Protein AF-A0A848YEV0-F1 (afdb_monomer_lite)

Secondary structure (DSSP, 8-state):
-HHHHHHHHHHHHHHHHHHTT-TTSGGGSEEEEETTTEEEEEE-GGGGGG-SHHHHHHHHHHHHHHT-EEEEEE--

Sequence (76 aa):
AQDRARFLAAAQRLAYILSGAMPGLLPKIGLHYAEKKRLVLKLPKRHQSLVGERVQKRLAELAGLTGHRPEIEIGA

Structure (mmCIF, N/CA/C/O backbone):
data_AF-A0A848YEV0-F1
#
_entry.id   AF-A0A848YEV0-F1
#
loop_
_atom_site.group_PDB
_atom_site.id
_atom_site.type_symbol
_atom_site.label_atom_id
_atom_site.label_alt_id
_atom_site.label_comp_id
_atom_site.label_asym_id
_atom_site.label_entity_id
_atom_site.label_seq_id
_atom_site.pdbx_PDB_ins_code
_atom_site.Cartn_x
_atom_site.Cartn_y
_atom_site.Cartn_z
_atom_site.occupancy
_atom_site.B_iso_or_equiv
_atom_site.auth_seq_id
_atom_site.auth_comp_id
_atom_site.auth_asym_id
_atom_site.auth_atom_id
_atom_site.pdbx_PDB_model_num
ATOM 1 N N . ALA A 1 1 ? -11.043 12.905 -13.183 1.00 70.31 1 ALA A N 1
ATOM 2 C CA . ALA A 1 1 ? -10.037 12.132 -13.955 1.00 70.31 1 ALA A CA 1
ATOM 3 C C . ALA A 1 1 ? -8.711 11.983 -13.199 1.00 70.31 1 ALA A C 1
ATOM 5 O O . ALA A 1 1 ? -8.209 10.870 -13.085 1.00 70.31 1 ALA A O 1
ATOM 6 N N . GLN A 1 2 ? -8.180 13.073 -12.636 1.00 80.69 2 GLN A N 1
ATOM 7 C CA . GLN A 1 2 ? -6.889 13.109 -11.939 1.00 80.69 2 GLN A CA 1
ATOM 8 C C . GLN A 1 2 ? -6.780 12.155 -10.737 1.00 80.69 2 GLN A C 1
ATOM 10 O O . GLN A 1 2 ? -5.758 11.489 -10.587 1.00 80.69 2 GLN A O 1
ATOM 15 N N . ASP A 1 3 ? -7.831 12.010 -9.926 1.00 87.19 3 ASP A N 1
ATOM 16 C CA . ASP A 1 3 ? -7.776 11.131 -8.744 1.00 87.19 3 ASP A CA 1
ATOM 17 C C . ASP A 1 3 ? -7.697 9.649 -9.110 1.00 87.19 3 ASP A C 1
ATOM 19 O O . ASP A 1 3 ? -6.942 8.897 -8.498 1.00 87.19 3 ASP A O 1
ATOM 23 N N . ARG A 1 4 ? -8.388 9.235 -10.182 1.00 90.44 4 ARG A N 1
ATOM 24 C CA . ARG A 1 4 ? -8.271 7.870 -10.719 1.00 90.44 4 ARG A CA 1
ATOM 25 C C . ARG A 1 4 ? -6.855 7.587 -11.214 1.00 90.44 4 ARG A C 1
ATOM 27 O O . ARG A 1 4 ? -6.323 6.516 -10.941 1.00 90.44 4 ARG A O 1
ATOM 34 N N . ALA A 1 5 ? -6.235 8.549 -11.899 1.00 95.06 5 ALA A N 1
ATOM 35 C CA . ALA A 1 5 ? -4.855 8.418 -12.358 1.00 95.06 5 ALA A CA 1
ATOM 36 C C . ALA A 1 5 ? -3.874 8.302 -11.178 1.00 95.06 5 ALA A C 1
ATOM 38 O O . ALA A 1 5 ? -2.998 7.440 -11.189 1.00 95.06 5 ALA A O 1
ATOM 39 N N . ARG A 1 6 ? -4.056 9.113 -10.126 1.00 93.62 6 ARG A N 1
ATOM 40 C CA . ARG A 1 6 ? -3.244 9.048 -8.899 1.00 93.62 6 ARG A CA 1
ATOM 41 C C . ARG A 1 6 ? -3.391 7.713 -8.179 1.00 93.62 6 ARG A C 1
ATOM 43 O O . ARG A 1 6 ? -2.383 7.123 -7.801 1.00 93.62 6 ARG A O 1
ATOM 50 N N . PHE A 1 7 ? -4.621 7.225 -8.035 1.00 94.44 7 PHE A N 1
ATOM 51 C CA . PHE A 1 7 ? -4.895 5.920 -7.441 1.00 94.44 7 PHE A CA 1
ATOM 52 C C . PHE A 1 7 ? -4.204 4.795 -8.220 1.00 94.44 7 PHE A C 1
ATOM 54 O O . PHE A 1 7 ? -3.471 3.999 -7.637 1.00 94.44 7 PHE A O 1
ATOM 61 N N . LEU A 1 8 ? -4.372 4.768 -9.546 1.00 95.81 8 LEU A N 1
ATOM 62 C CA . LEU A 1 8 ? -3.771 3.743 -10.396 1.00 95.81 8 LEU A CA 1
ATOM 63 C C . LEU A 1 8 ? -2.238 3.797 -10.355 1.00 95.81 8 LEU A C 1
ATOM 65 O O . LEU A 1 8 ? -1.593 2.758 -10.234 1.00 95.81 8 LEU A O 1
ATOM 69 N N . ALA A 1 9 ? -1.649 4.994 -10.372 1.00 95.75 9 ALA A N 1
ATOM 70 C CA . ALA A 1 9 ? -0.206 5.168 -10.231 1.00 95.75 9 ALA A CA 1
ATOM 71 C C . ALA A 1 9 ? 0.312 4.669 -8.869 1.00 95.75 9 ALA A C 1
ATOM 73 O O . ALA A 1 9 ? 1.330 3.978 -8.813 1.00 95.75 9 ALA A O 1
ATOM 74 N N . ALA A 1 10 ? -0.381 4.976 -7.767 1.00 96.06 10 ALA A N 1
ATOM 75 C CA . ALA A 1 10 ? -0.012 4.494 -6.436 1.00 96.06 10 ALA A CA 1
ATOM 76 C C . ALA A 1 10 ? -0.117 2.963 -6.331 1.00 96.06 10 ALA A C 1
ATOM 78 O O . ALA A 1 10 ? 0.810 2.317 -5.835 1.00 96.06 10 ALA A O 1
ATOM 79 N N . ALA A 1 11 ? -1.191 2.377 -6.868 1.00 95.00 11 ALA A N 1
ATOM 80 C CA . ALA A 1 11 ? -1.382 0.931 -6.91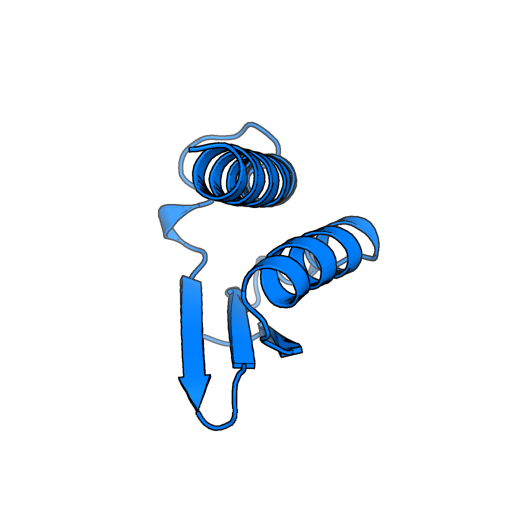6 1.00 95.00 11 ALA A CA 1
ATOM 81 C C . ALA A 1 11 ? -0.276 0.236 -7.728 1.00 95.00 11 ALA A C 1
ATOM 83 O O . ALA A 1 11 ? 0.309 -0.741 -7.262 1.00 95.00 11 ALA A O 1
ATOM 84 N N . GLN A 1 12 ? 0.081 0.781 -8.896 1.00 95.31 12 GLN A N 1
ATOM 85 C CA . GLN A 1 12 ? 1.175 0.269 -9.728 1.00 95.31 12 GLN A CA 1
ATOM 86 C C . GLN A 1 12 ? 2.531 0.331 -9.013 1.00 95.31 12 GLN A C 1
ATOM 88 O O . GLN A 1 12 ? 3.289 -0.636 -9.043 1.00 95.31 12 GLN A O 1
ATOM 93 N N . ARG A 1 13 ? 2.835 1.425 -8.302 1.00 94.94 13 ARG A N 1
ATOM 94 C CA . ARG A 1 13 ? 4.083 1.543 -7.524 1.00 94.94 13 ARG A CA 1
ATOM 95 C C . ARG A 1 13 ? 4.182 0.507 -6.405 1.00 94.94 13 ARG A C 1
ATOM 97 O O . ARG A 1 13 ? 5.265 -0.034 -6.178 1.00 94.94 13 ARG A O 1
ATOM 104 N N . LEU A 1 14 ? 3.075 0.231 -5.713 1.00 95.50 14 LEU A N 1
ATOM 105 C CA . LEU A 1 14 ? 3.015 -0.828 -4.706 1.00 95.50 14 LEU A CA 1
ATOM 106 C C . LEU A 1 14 ? 3.213 -2.208 -5.354 1.00 95.50 14 LEU A C 1
ATOM 108 O O . LEU A 1 14 ? 4.061 -2.978 -4.905 1.00 95.50 14 LEU A O 1
ATOM 112 N N . ALA A 1 15 ? 2.498 -2.487 -6.447 1.00 94.06 15 ALA A N 1
ATOM 113 C CA . ALA A 1 15 ? 2.600 -3.743 -7.187 1.00 94.06 15 ALA A CA 1
ATOM 114 C C . ALA A 1 15 ? 4.022 -4.003 -7.719 1.00 94.06 15 ALA A C 1
ATOM 116 O O . ALA A 1 15 ? 4.530 -5.120 -7.627 1.00 94.06 15 ALA A O 1
ATOM 117 N N . TYR A 1 16 ? 4.707 -2.971 -8.215 1.00 93.69 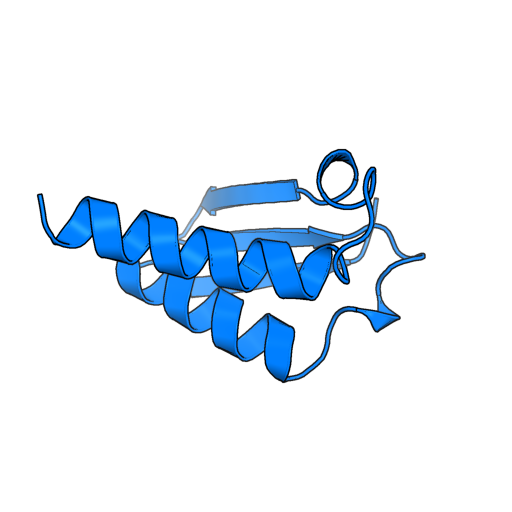16 TYR A N 1
ATOM 118 C CA . TYR A 1 16 ? 6.081 -3.084 -8.703 1.00 93.69 16 TYR A CA 1
ATOM 119 C C . TYR A 1 16 ? 7.050 -3.549 -7.608 1.00 93.69 16 TYR A C 1
ATOM 121 O O . TYR A 1 16 ? 7.792 -4.509 -7.804 1.00 93.69 16 TYR A O 1
ATOM 129 N N . ILE A 1 17 ? 6.999 -2.926 -6.426 1.00 92.25 17 ILE A N 1
ATOM 130 C CA . ILE A 1 17 ? 7.872 -3.301 -5.302 1.00 92.25 17 ILE A CA 1
ATOM 131 C C . ILE A 1 17 ? 7.544 -4.708 -4.801 1.00 92.25 17 ILE A C 1
ATOM 133 O O . ILE A 1 17 ? 8.459 -5.479 -4.530 1.00 92.25 17 ILE A O 1
ATOM 137 N N . LEU A 1 18 ? 6.258 -5.052 -4.708 1.00 91.69 18 LEU A N 1
ATOM 138 C CA . LEU A 1 18 ? 5.827 -6.375 -4.259 1.00 91.69 18 LEU A CA 1
ATOM 139 C C . LEU A 1 18 ? 6.210 -7.481 -5.237 1.00 91.69 18 LEU A C 1
ATOM 141 O O . LEU A 1 18 ? 6.543 -8.571 -4.798 1.00 91.69 18 LEU A O 1
ATOM 145 N N . SER A 1 19 ? 6.151 -7.214 -6.541 1.00 89.69 19 SER A N 1
ATOM 146 C CA . SER A 1 19 ? 6.505 -8.193 -7.572 1.00 89.69 19 SER A CA 1
ATOM 147 C C . SER A 1 19 ? 8.012 -8.365 -7.753 1.00 89.69 19 SER A C 1
ATOM 149 O O . SER A 1 19 ? 8.432 -9.374 -8.309 1.00 89.69 19 SER A O 1
ATOM 151 N N . GLY A 1 20 ? 8.829 -7.387 -7.342 1.00 87.38 20 GLY A N 1
ATOM 152 C CA . GLY A 1 20 ? 10.260 -7.374 -7.655 1.00 87.38 20 GLY A CA 1
ATOM 153 C C . GLY A 1 20 ? 10.539 -7.394 -9.163 1.00 87.38 20 GLY A C 1
ATOM 154 O O . GLY A 1 20 ? 11.574 -7.904 -9.576 1.00 87.38 20 GLY A O 1
ATOM 155 N N . ALA A 1 21 ? 9.595 -6.904 -9.980 1.00 83.19 21 ALA A N 1
ATOM 156 C CA . ALA A 1 21 ? 9.581 -7.055 -11.438 1.00 83.19 21 ALA A CA 1
ATOM 157 C C . ALA A 1 21 ? 9.570 -8.520 -11.936 1.00 83.19 21 ALA A C 1
ATOM 159 O O . ALA A 1 21 ? 9.921 -8.786 -13.084 1.00 83.19 21 ALA A O 1
ATOM 160 N N . MET A 1 22 ? 9.131 -9.471 -11.100 1.00 86.81 22 MET A N 1
ATOM 161 C CA . MET A 1 22 ? 9.000 -10.885 -11.455 1.00 86.81 22 MET A CA 1
ATOM 162 C C . MET A 1 22 ? 7.528 -11.294 -11.646 1.00 86.81 22 MET A C 1
ATOM 164 O O . MET A 1 22 ? 6.661 -10.927 -10.841 1.00 86.81 22 MET A O 1
ATOM 168 N N . PRO A 1 23 ? 7.214 -12.089 -12.685 1.00 87.00 23 PRO A N 1
ATOM 169 C CA . PRO A 1 23 ? 5.864 -12.595 -12.898 1.00 87.00 23 PRO A CA 1
ATOM 170 C C . PRO A 1 23 ? 5.446 -13.595 -11.808 1.00 87.00 23 PRO A C 1
ATOM 172 O O . PRO A 1 23 ? 6.265 -14.239 -11.156 1.00 87.00 23 PRO A O 1
ATOM 175 N N . GLY A 1 24 ? 4.132 -13.749 -11.615 1.00 87.44 24 GLY A N 1
ATOM 176 C CA . GLY A 1 24 ? 3.560 -14.788 -10.748 1.00 87.44 24 GLY A CA 1
ATOM 177 C C . GLY A 1 24 ? 3.577 -14.497 -9.241 1.00 87.44 24 GLY A C 1
ATOM 178 O O . GLY A 1 24 ? 3.112 -15.337 -8.465 1.00 87.44 24 GLY A O 1
ATOM 179 N N . LEU A 1 25 ? 4.065 -13.327 -8.810 1.00 88.88 25 LEU A N 1
ATOM 180 C CA . LEU A 1 25 ? 4.075 -12.933 -7.396 1.00 88.88 25 LEU A CA 1
ATOM 181 C C . LEU A 1 25 ? 2.784 -12.219 -6.963 1.00 88.88 25 LEU A C 1
ATOM 183 O O . LEU A 1 25 ? 2.196 -12.597 -5.953 1.00 88.88 25 LEU A O 1
ATOM 187 N N . LEU A 1 26 ? 2.286 -11.263 -7.758 1.00 90.94 26 LEU A N 1
ATOM 188 C CA . LEU A 1 26 ? 1.046 -10.528 -7.454 1.00 90.94 26 LEU A CA 1
ATOM 189 C C . LEU A 1 26 ? -0.191 -11.421 -7.260 1.00 90.94 26 LEU A C 1
ATOM 191 O O . LEU A 1 26 ? -0.917 -11.172 -6.304 1.00 90.94 26 LEU A O 1
ATOM 195 N N . PRO A 1 27 ? -0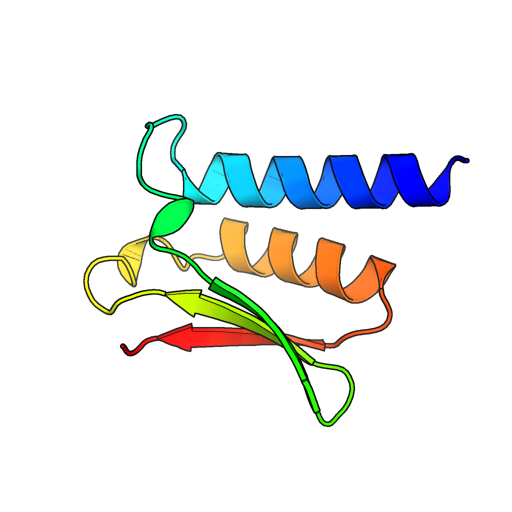.420 -12.495 -8.047 1.00 91.62 27 PRO A N 1
ATOM 196 C CA . PRO A 1 27 ? -1.556 -13.394 -7.813 1.00 91.62 27 PRO A CA 1
ATOM 197 C C . PRO A 1 27 ? -1.536 -14.097 -6.447 1.00 91.62 27 PRO A C 1
ATOM 199 O O . PRO A 1 27 ? -2.548 -14.636 -6.015 1.00 91.62 27 PRO A O 1
ATOM 202 N N . LYS A 1 28 ? -0.382 -14.127 -5.766 1.00 90.88 28 LYS A N 1
ATOM 203 C CA . LYS A 1 28 ? -0.201 -14.750 -4.446 1.00 90.88 28 LYS A CA 1
ATOM 204 C C . LYS A 1 28 ? -0.364 -13.750 -3.296 1.00 90.88 28 LYS A C 1
ATOM 206 O O . LYS A 1 28 ? -0.210 -14.150 -2.144 1.00 90.88 28 LYS A O 1
ATOM 211 N N . ILE A 1 29 ? -0.596 -12.473 -3.595 1.00 92.25 29 ILE A N 1
ATOM 212 C CA . ILE A 1 29 ? -0.711 -11.381 -2.629 1.00 92.25 29 ILE A CA 1
ATOM 213 C C . ILE A 1 29 ? -2.131 -10.824 -2.721 1.00 92.25 29 ILE A C 1
ATOM 215 O O . ILE A 1 29 ? -2.603 -10.483 -3.801 1.00 92.25 29 ILE A O 1
ATOM 219 N N . GLY A 1 30 ? -2.821 -10.735 -1.587 1.00 92.81 30 GLY A N 1
ATOM 220 C CA . GLY A 1 30 ? -4.171 -10.182 -1.527 1.00 92.81 30 GLY A CA 1
ATOM 221 C C . GLY A 1 30 ? -4.143 -8.707 -1.148 1.00 92.81 30 GLY A C 1
ATOM 222 O O . GLY A 1 30 ? -3.487 -8.343 -0.178 1.00 92.81 30 GLY A O 1
ATOM 223 N N . LEU A 1 31 ? -4.895 -7.866 -1.856 1.00 95.31 31 LEU A N 1
ATOM 224 C CA . LEU A 1 31 ? -5.179 -6.493 -1.439 1.00 95.31 31 LEU A CA 1
ATOM 225 C C . LEU A 1 31 ? -6.693 -6.307 -1.402 1.00 95.31 31 LEU A C 1
ATOM 227 O O . LEU A 1 31 ? -7.356 -6.475 -2.423 1.00 95.31 31 LEU A O 1
ATOM 231 N N . HIS A 1 32 ? -7.240 -5.992 -0.233 1.00 95.19 32 HIS A N 1
ATOM 232 C CA . HIS A 1 32 ? -8.683 -5.877 -0.060 1.00 95.19 32 HIS A CA 1
ATOM 233 C C . HIS A 1 32 ? -9.050 -4.810 0.966 1.00 95.19 32 HIS 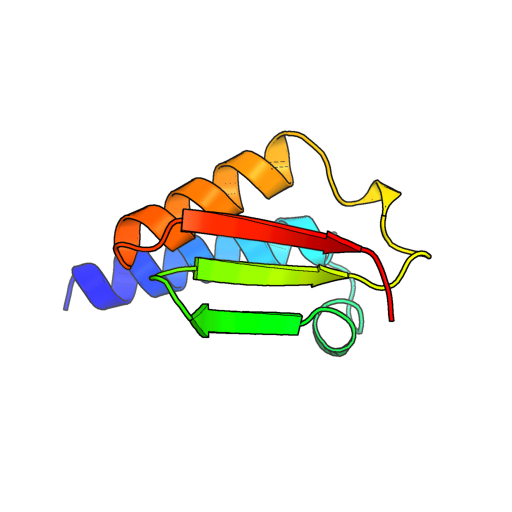A C 1
ATOM 235 O O . HIS A 1 32 ? -8.293 -4.506 1.890 1.00 95.19 32 HIS A O 1
ATOM 241 N N . TYR A 1 33 ? -10.238 -4.241 0.787 1.00 96.06 33 TYR A N 1
ATOM 242 C CA . TYR A 1 33 ? -10.860 -3.420 1.812 1.00 96.06 33 TYR A CA 1
ATOM 243 C C . TYR A 1 33 ? -11.430 -4.323 2.899 1.00 96.06 33 TYR A C 1
ATOM 245 O O . TYR A 1 33 ? -12.032 -5.356 2.606 1.00 96.06 33 TYR A O 1
ATOM 253 N N . ALA A 1 34 ? -11.254 -3.912 4.146 1.00 94.88 34 ALA A N 1
ATOM 254 C CA . ALA A 1 34 ? -11.843 -4.558 5.304 1.00 94.88 34 ALA A CA 1
ATOM 255 C C . ALA A 1 34 ? -12.635 -3.539 6.133 1.00 94.88 34 ALA A C 1
ATOM 257 O O . ALA A 1 34 ? -12.570 -2.322 5.914 1.00 94.88 34 ALA A O 1
ATOM 258 N N . GLU A 1 35 ? -13.382 -4.043 7.113 1.00 94.31 35 GLU A N 1
ATOM 259 C CA . GLU A 1 35 ? -14.138 -3.215 8.050 1.00 94.31 35 GLU A CA 1
ATOM 260 C C . GLU A 1 35 ? -13.270 -2.149 8.734 1.00 94.31 35 GLU A C 1
ATOM 262 O O . GLU A 1 35 ? -12.048 -2.284 8.847 1.00 94.31 35 GLU A O 1
ATOM 267 N N . LYS A 1 36 ? -13.926 -1.105 9.260 1.00 93.56 36 LYS A N 1
ATOM 268 C CA . LYS A 1 36 ? -13.287 0.010 9.987 1.00 93.56 36 LYS A CA 1
ATOM 269 C C . LYS A 1 36 ? -12.316 0.830 9.124 1.00 93.56 36 LYS A C 1
ATOM 271 O O . LYS A 1 36 ? -11.333 1.362 9.635 1.00 93.56 36 LYS A O 1
ATOM 276 N N . LYS A 1 37 ? -12.623 0.970 7.825 1.00 95.62 37 LYS A N 1
ATOM 277 C CA . LYS A 1 37 ? -11.828 1.726 6.839 1.00 95.62 37 LYS A CA 1
ATOM 278 C C . LYS A 1 37 ? -10.383 1.235 6.778 1.00 95.62 37 LYS A C 1
ATOM 280 O O . LYS A 1 37 ? -9.451 2.026 6.895 1.00 95.62 37 LYS A O 1
ATOM 285 N N . ARG A 1 38 ? -10.184 -0.069 6.606 1.00 97.12 38 ARG A N 1
ATOM 286 C CA . ARG A 1 38 ? -8.846 -0.663 6.503 1.00 97.12 38 ARG A CA 1
ATOM 287 C C . ARG A 1 38 ? -8.564 -1.126 5.083 1.00 97.12 38 ARG A C 1
ATOM 289 O O . ARG A 1 38 ? -9.449 -1.659 4.419 1.00 97.12 38 ARG A O 1
ATOM 296 N N . LEU A 1 39 ? -7.335 -0.909 4.631 1.00 97.38 39 LEU A N 1
ATOM 297 C CA . LEU A 1 39 ? -6.798 -1.473 3.400 1.00 97.38 39 LEU A CA 1
ATOM 298 C C . LEU A 1 39 ? -5.759 -2.518 3.795 1.00 97.38 39 LEU A C 1
ATOM 300 O O . LEU A 1 39 ? -4.665 -2.170 4.245 1.00 97.38 39 LEU A O 1
ATOM 304 N N . VAL A 1 40 ? -6.131 -3.786 3.653 1.00 97.19 40 VAL A N 1
ATOM 305 C CA . VAL A 1 40 ? -5.353 -4.922 4.139 1.00 97.19 40 VAL A CA 1
ATOM 306 C C . VAL A 1 40 ? -4.545 -5.518 2.996 1.00 97.19 40 VAL A C 1
ATOM 308 O O . VAL A 1 40 ? -5.092 -5.962 1.981 1.00 97.19 40 VAL A O 1
ATOM 311 N N . LEU A 1 41 ? -3.227 -5.547 3.180 1.00 96.25 41 LEU A N 1
ATOM 312 C CA . LEU A 1 41 ? -2.290 -6.277 2.343 1.00 96.25 41 LEU A CA 1
ATOM 313 C C . LEU A 1 41 ? -1.997 -7.631 2.994 1.00 96.25 41 LEU A C 1
ATOM 315 O O . LEU A 1 41 ? -1.298 -7.711 4.003 1.00 96.25 41 LEU A O 1
ATOM 319 N N . LYS A 1 42 ? -2.517 -8.701 2.399 1.00 95.44 42 LYS A N 1
ATOM 320 C CA . LYS A 1 42 ? -2.334 -10.072 2.868 1.00 95.44 42 LYS A CA 1
ATOM 321 C C . LYS A 1 42 ? -1.186 -10.745 2.126 1.00 95.44 42 LYS A C 1
ATOM 323 O O . LYS A 1 42 ? -1.235 -10.885 0.901 1.00 95.44 42 LYS A O 1
ATOM 328 N N . LEU A 1 43 ? -0.181 -11.209 2.867 1.00 93.12 43 LEU A N 1
ATOM 329 C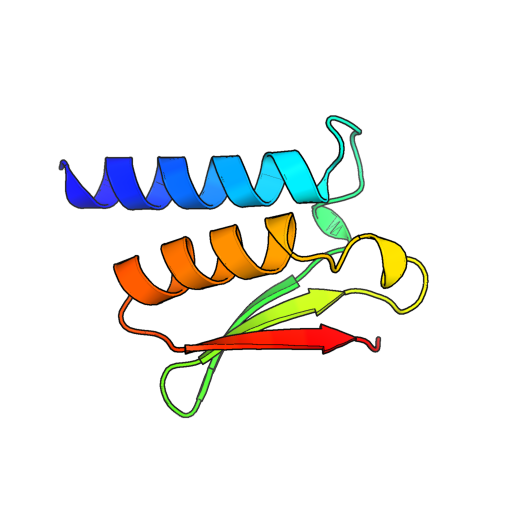 CA . LEU A 1 43 ? 0.954 -11.953 2.325 1.00 93.12 43 LEU A CA 1
ATOM 330 C C . LEU A 1 43 ? 1.052 -13.363 2.934 1.00 93.12 43 LEU A C 1
ATOM 332 O O . LEU A 1 43 ? 0.918 -13.536 4.148 1.00 93.12 43 LEU A O 1
ATOM 336 N N . PRO A 1 44 ? 1.371 -14.387 2.121 1.00 92.12 44 PRO A N 1
ATOM 337 C CA . PRO A 1 44 ? 1.799 -15.687 2.627 1.00 92.12 44 PRO A CA 1
ATOM 338 C C . PRO A 1 44 ? 3.081 -15.563 3.465 1.00 92.12 44 PRO A C 1
ATOM 340 O O . PRO A 1 44 ? 3.967 -14.785 3.106 1.00 92.12 44 PRO A O 1
ATOM 343 N N . LYS A 1 45 ? 3.244 -16.397 4.505 1.00 91.38 45 LYS A N 1
ATOM 344 C CA . LYS A 1 45 ? 4.426 -16.377 5.399 1.00 91.38 45 LYS A CA 1
ATOM 345 C C . LYS A 1 45 ? 5.766 -16.414 4.653 1.00 91.38 45 LYS A C 1
ATOM 347 O O . LYS A 1 45 ? 6.679 -15.672 4.990 1.00 91.38 45 LYS A O 1
ATOM 352 N N . ARG A 1 46 ? 5.864 -17.203 3.576 1.00 89.75 46 ARG A N 1
ATOM 353 C CA . ARG A 1 46 ? 7.070 -17.294 2.724 1.00 89.75 46 ARG A CA 1
ATOM 354 C C . ARG A 1 46 ? 7.512 -15.965 2.092 1.00 89.75 46 ARG A C 1
ATOM 356 O O . ARG A 1 46 ? 8.651 -15.855 1.664 1.00 89.75 46 ARG A O 1
ATOM 363 N N . HIS A 1 47 ? 6.618 -14.981 2.003 1.00 89.06 47 HIS A N 1
ATOM 364 C CA . HIS A 1 47 ? 6.887 -13.660 1.431 1.00 89.06 47 HIS A CA 1
ATOM 365 C C . HIS A 1 47 ? 6.946 -12.556 2.498 1.00 89.06 47 HIS A C 1
ATOM 367 O O . HIS A 1 47 ? 6.952 -11.377 2.155 1.00 89.06 47 HIS A O 1
ATOM 373 N N . GLN A 1 48 ? 6.994 -12.910 3.786 1.00 89.50 48 GLN A N 1
ATOM 374 C CA . GLN A 1 48 ? 7.096 -11.947 4.884 1.00 89.50 48 GLN A CA 1
ATOM 375 C C . GLN A 1 48 ? 8.311 -11.020 4.742 1.00 89.50 48 GLN A C 1
ATOM 377 O O . GLN A 1 48 ? 8.223 -9.848 5.090 1.00 89.50 48 GLN A O 1
ATOM 382 N N . SER A 1 49 ? 9.416 -11.510 4.176 1.00 88.50 49 SER A N 1
ATOM 383 C CA . SER A 1 49 ? 10.626 -10.716 3.924 1.00 88.50 49 SER A CA 1
ATOM 384 C C . SER A 1 49 ? 10.424 -9.566 2.930 1.00 88.50 49 SER A C 1
ATOM 386 O O . SER A 1 49 ? 11.217 -8.629 2.923 1.00 88.50 49 SER A O 1
ATOM 388 N N . LEU A 1 50 ? 9.361 -9.594 2.115 1.00 86.31 50 LEU A N 1
ATOM 389 C CA . LEU A 1 50 ? 9.001 -8.470 1.243 1.00 86.31 50 LEU A CA 1
ATOM 390 C C . LEU A 1 50 ? 8.461 -7.278 2.043 1.00 86.31 50 LEU A C 1
ATOM 392 O O . LEU A 1 50 ? 8.494 -6.144 1.562 1.00 86.31 50 LEU A O 1
ATOM 396 N N . VAL A 1 51 ? 7.950 -7.517 3.253 1.00 88.81 51 VAL A N 1
ATOM 397 C CA . VAL A 1 51 ? 7.403 -6.474 4.119 1.00 88.81 51 VAL A CA 1
ATOM 398 C C . VAL A 1 51 ? 8.555 -5.713 4.766 1.00 88.81 51 VAL A C 1
ATOM 400 O O . VAL A 1 51 ? 9.053 -6.067 5.828 1.00 88.81 51 VAL A O 1
ATOM 403 N N . GLY A 1 52 ? 8.958 -4.632 4.109 1.00 90.31 52 GLY A N 1
ATOM 404 C CA . GLY A 1 52 ? 9.878 -3.638 4.650 1.00 90.31 52 GLY A CA 1
ATOM 405 C C . GLY A 1 52 ? 9.298 -2.229 4.586 1.00 90.31 52 GLY A C 1
ATOM 406 O O . GLY A 1 52 ? 8.180 -2.009 4.110 1.00 90.31 52 GLY A O 1
ATOM 407 N N . GLU A 1 53 ? 10.100 -1.251 4.999 1.00 93.75 53 GLU A N 1
ATOM 408 C CA . GLU A 1 53 ? 9.731 0.170 5.033 1.00 93.75 53 GLU A CA 1
ATOM 409 C C . GLU A 1 53 ? 9.161 0.666 3.692 1.00 93.75 53 GLU A C 1
ATOM 411 O O . GLU A 1 53 ? 8.151 1.369 3.638 1.00 93.75 53 GLU A O 1
ATOM 416 N N . ARG A 1 54 ? 9.760 0.231 2.575 1.00 92.62 54 ARG A N 1
ATOM 417 C CA . ARG A 1 54 ? 9.324 0.610 1.223 1.00 92.62 54 ARG A CA 1
ATOM 418 C C . ARG A 1 54 ? 7.898 0.148 0.916 1.00 92.62 54 ARG A C 1
ATOM 420 O O . ARG A 1 54 ? 7.140 0.916 0.328 1.00 92.62 54 ARG A O 1
ATOM 427 N N . VAL A 1 55 ? 7.529 -1.073 1.306 1.00 94.50 55 VAL A N 1
ATOM 428 C CA . VAL A 1 55 ? 6.170 -1.605 1.104 1.00 94.50 55 VAL A CA 1
ATOM 429 C C . VAL A 1 55 ? 5.182 -0.873 2.004 1.00 94.50 55 VAL A C 1
ATOM 431 O O . VAL A 1 55 ? 4.151 -0.412 1.519 1.00 94.50 55 VAL A O 1
ATOM 434 N N . GLN A 1 56 ? 5.527 -0.686 3.279 1.00 95.50 56 GLN A N 1
ATOM 435 C CA . GLN A 1 56 ? 4.679 0.0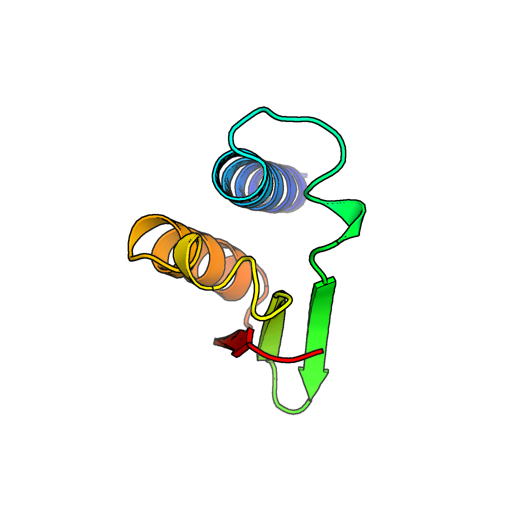18 4.243 1.00 95.50 56 GLN A CA 1
ATOM 436 C C . GLN A 1 56 ? 4.374 1.451 3.793 1.00 95.50 56 GLN A C 1
ATOM 438 O O . GLN A 1 56 ? 3.215 1.862 3.777 1.00 95.50 56 GLN A O 1
ATOM 443 N N . LYS A 1 57 ? 5.390 2.191 3.334 1.00 96.56 57 LYS A N 1
ATOM 444 C CA . LYS A 1 57 ? 5.233 3.569 2.851 1.00 96.56 57 LYS A CA 1
ATOM 445 C C . LYS A 1 57 ? 4.296 3.663 1.646 1.00 96.56 57 LYS A C 1
ATOM 447 O O . LYS A 1 57 ? 3.467 4.567 1.583 1.00 96.56 57 LYS A O 1
ATOM 452 N N . ARG A 1 58 ? 4.398 2.731 0.690 1.00 95.94 58 ARG A N 1
ATOM 453 C CA . ARG A 1 58 ? 3.517 2.713 -0.493 1.00 95.94 58 ARG A CA 1
ATOM 454 C C . ARG A 1 58 ? 2.104 2.255 -0.172 1.00 95.94 58 ARG A C 1
ATOM 456 O O . ARG A 1 58 ? 1.159 2.801 -0.733 1.00 95.94 58 ARG A O 1
ATOM 463 N N . LEU A 1 59 ? 1.951 1.302 0.742 1.00 97.06 59 LEU A N 1
ATOM 464 C CA . LEU A 1 59 ? 0.637 0.895 1.223 1.00 97.06 59 LEU A CA 1
ATOM 465 C C . LEU A 1 59 ? -0.060 2.051 1.953 1.00 97.06 59 LEU A C 1
ATOM 467 O O . LEU A 1 59 ? -1.234 2.295 1.703 1.00 97.06 59 LEU A O 1
ATOM 471 N N . ALA A 1 60 ? 0.666 2.803 2.785 1.00 97.19 60 ALA A N 1
ATOM 472 C CA . ALA A 1 60 ? 0.144 3.992 3.454 1.00 97.19 60 ALA A CA 1
ATOM 473 C C . ALA A 1 60 ? -0.271 5.092 2.465 1.00 97.19 60 ALA A C 1
ATOM 475 O O . ALA A 1 60 ? -1.343 5.671 2.616 1.00 97.19 60 ALA A O 1
ATOM 476 N N . GLU A 1 61 ? 0.532 5.341 1.424 1.00 96.44 61 GLU A N 1
ATOM 477 C CA . GLU A 1 61 ? 0.190 6.270 0.337 1.00 96.44 61 GLU A CA 1
ATOM 478 C C . GLU A 1 61 ? -1.123 5.860 -0.356 1.00 96.44 61 GLU A C 1
ATOM 480 O O . GLU A 1 61 ? -2.036 6.674 -0.497 1.00 96.44 61 GLU A O 1
ATOM 485 N N . LEU A 1 62 ? -1.250 4.584 -0.737 1.00 96.81 62 LEU A N 1
ATOM 486 C CA . LEU A 1 62 ? -2.447 4.053 -1.394 1.00 96.81 62 LEU A CA 1
ATOM 487 C C . LEU A 1 62 ? -3.684 4.089 -0.480 1.00 96.81 62 LEU A C 1
ATOM 489 O O . LEU A 1 62 ? -4.774 4.463 -0.918 1.00 96.81 62 LEU A O 1
ATOM 493 N N . ALA A 1 63 ? -3.520 3.730 0.793 1.00 96.81 63 ALA A N 1
ATOM 494 C CA . ALA A 1 63 ? -4.587 3.770 1.787 1.00 96.81 63 ALA A CA 1
ATOM 495 C C . ALA A 1 63 ? -5.057 5.214 2.036 1.00 96.81 63 ALA A C 1
ATOM 497 O O . ALA A 1 63 ? -6.258 5.480 2.039 1.00 96.81 63 ALA A O 1
ATOM 498 N N . GLY A 1 64 ? -4.128 6.171 2.124 1.00 96.25 64 GLY A N 1
ATOM 499 C CA . GLY A 1 64 ? -4.435 7.592 2.287 1.00 96.25 64 GLY A CA 1
ATOM 500 C C . GLY A 1 64 ? -5.270 8.160 1.138 1.00 96.25 64 GLY A C 1
ATOM 501 O O . GLY A 1 64 ? -6.262 8.843 1.388 1.00 96.25 64 GLY A O 1
ATOM 502 N N . LEU A 1 65 ? -4.947 7.804 -0.112 1.00 95.12 65 LEU A N 1
ATOM 503 C CA . LEU A 1 65 ? -5.723 8.217 -1.294 1.00 95.12 65 LEU A CA 1
ATOM 504 C C . LEU A 1 65 ? -7.171 7.708 -1.286 1.00 95.12 65 LEU A C 1
ATOM 506 O O . LEU A 1 65 ? -8.020 8.273 -1.970 1.00 95.12 65 LEU A O 1
ATOM 510 N N . THR A 1 66 ? -7.455 6.647 -0.533 1.00 93.06 66 THR A N 1
ATOM 511 C CA . THR A 1 66 ? -8.792 6.049 -0.428 1.00 93.06 66 THR A CA 1
ATOM 512 C C . THR A 1 66 ? -9.471 6.346 0.910 1.00 93.06 66 THR A C 1
ATOM 514 O O . THR A 1 66 ? -10.596 5.904 1.122 1.00 93.06 66 THR A O 1
ATOM 517 N N . GLY A 1 67 ? -8.821 7.073 1.827 1.00 95.38 67 GLY A N 1
ATOM 518 C CA . GLY A 1 67 ? -9.344 7.345 3.171 1.00 95.38 67 GLY A CA 1
ATOM 519 C C . GLY A 1 67 ? -9.333 6.134 4.114 1.00 95.38 67 GLY A C 1
ATOM 520 O O . GLY A 1 67 ? -10.133 6.084 5.051 1.00 95.38 67 GLY A O 1
ATOM 521 N N . HIS A 1 68 ? -8.453 5.161 3.863 1.00 97.06 68 HIS A N 1
ATOM 522 C CA . HIS A 1 68 ? -8.295 3.943 4.657 1.00 97.06 68 HIS A CA 1
ATOM 523 C C . HIS A 1 68 ? -6.999 3.960 5.476 1.00 97.06 68 HIS A C 1
ATOM 525 O O . HIS A 1 68 ? -6.047 4.679 5.171 1.00 97.06 68 HIS A O 1
ATOM 531 N N . ARG A 1 69 ? -6.946 3.133 6.521 1.00 97.19 69 ARG A N 1
ATOM 532 C CA . ARG A 1 69 ? -5.731 2.833 7.282 1.00 97.19 69 ARG A CA 1
ATOM 533 C C . ARG A 1 69 ? -5.017 1.633 6.655 1.00 97.19 69 ARG A C 1
ATOM 535 O O . ARG A 1 69 ? -5.686 0.638 6.371 1.00 97.19 69 ARG A O 1
ATOM 542 N N . PRO A 1 70 ? -3.697 1.705 6.432 1.00 97.56 70 PRO A N 1
ATOM 543 C CA . PRO A 1 70 ? -2.934 0.580 5.913 1.00 97.56 70 PRO A CA 1
ATOM 544 C C . PRO A 1 70 ? -2.776 -0.497 6.991 1.00 97.56 70 PRO A C 1
ATOM 546 O O . PRO A 1 70 ? -2.450 -0.185 8.134 1.00 97.56 70 PRO A O 1
ATOM 549 N N . GLU A 1 71 ? -2.956 -1.760 6.621 1.00 96.75 71 GLU A N 1
ATOM 550 C CA . GLU A 1 71 ? -2.685 -2.900 7.497 1.00 96.75 71 GLU A CA 1
ATOM 551 C C . GLU A 1 71 ? -2.032 -4.029 6.703 1.00 96.75 71 GLU A C 1
ATOM 553 O O . GLU A 1 71 ? -2.317 -4.217 5.519 1.00 96.75 71 GLU A O 1
ATOM 558 N N . ILE A 1 72 ? -1.122 -4.761 7.343 1.00 95.75 72 ILE A N 1
ATOM 559 C CA . ILE A 1 72 ? -0.425 -5.889 6.730 1.00 95.75 72 ILE A CA 1
ATOM 560 C C . ILE A 1 72 ? -0.726 -7.131 7.552 1.00 95.75 72 ILE A C 1
ATOM 562 O O . ILE A 1 72 ? -0.405 -7.190 8.735 1.00 95.75 72 ILE A O 1
ATOM 566 N N . GLU A 1 73 ? -1.294 -8.133 6.895 1.00 95.44 73 GLU A N 1
ATOM 567 C CA . GLU A 1 73 ? -1.571 -9.433 7.488 1.00 95.44 73 GLU A CA 1
ATOM 568 C C . GLU A 1 73 ? -0.614 -10.469 6.900 1.00 95.44 73 GLU A C 1
ATOM 570 O O . GLU A 1 73 ? -0.556 -10.682 5.685 1.00 95.44 73 GLU A O 1
ATOM 575 N N . ILE A 1 74 ? 0.149 -11.124 7.774 1.00 93.50 74 ILE A N 1
ATOM 576 C CA . ILE A 1 74 ? 1.058 -12.205 7.398 1.00 93.50 74 ILE A CA 1
ATOM 577 C C . ILE A 1 74 ? 0.458 -13.512 7.899 1.00 93.50 74 ILE A C 1
ATOM 579 O O . ILE A 1 74 ? 0.350 -13.736 9.102 1.00 93.50 74 ILE A O 1
ATOM 583 N N . GLY A 1 75 ? 0.095 -14.392 6.972 1.00 81.44 75 GLY A N 1
ATOM 584 C CA . GLY A 1 75 ? -0.569 -15.646 7.311 1.00 81.44 75 GLY A CA 1
ATOM 585 C C . GLY A 1 75 ? -1.687 -15.975 6.337 1.00 81.44 75 GLY A C 1
ATOM 586 O O . GLY A 1 75 ? -2.779 -15.412 6.392 1.00 81.44 75 GLY A O 1
ATOM 587 N N . ALA A 1 76 ? -1.392 -16.915 5.450 1.00 55.22 76 ALA A N 1
ATOM 588 C CA . ALA A 1 76 ? -2.363 -17.847 4.903 1.00 55.22 76 ALA A CA 1
ATOM 589 C C . ALA A 1 76 ? -1.863 -19.240 5.286 1.00 55.22 76 ALA A C 1
ATOM 591 O O . ALA A 1 76 ? -0.619 -19.422 5.216 1.00 55.22 76 ALA A O 1
#

Foldseek 3Di:
DVLVVQLVVLVVQLVCLQCVPPPPRVVQWDWDADPPQETEIEHEQVSVVSDDPSNLVSQCSNSVSVVGDYYYHYHD

pLDDT: mean 92.25, std 6.28, range [55.22, 97.56]

Radius of gyration: 12.04 Å; chains: 1; bounding box: 25×31×24 Å